Protein AF-K5ZDD8-F1 (afdb_monomer_lite)

Sequence (168 aa):
MIIKELEEKLEKLKELHQHFQDREAEYSKKLKRARSFEKSEKYDDLKRVYSLLQERTVNLSFMVRNRYANQRIIAEVYSVQIKRDYQYRLQRKTKRAEELKTKHRYSPWFLQTSLEADYGTFVCDKCGQQFYHSPSGISLNGIKVYDCCCGYCTNTIIGRDWNETPYF

Structure (mmCIF, N/CA/C/O backbone):
data_AF-K5ZDD8-F1
#
_entry.id   AF-K5ZDD8-F1
#
loop_
_atom_site.group_PDB
_atom_site.id
_atom_site.type_symbol
_atom_site.label_atom_id
_atom_site.label_alt_id
_atom_site.label_comp_id
_atom_site.label_asym_id
_atom_site.label_entity_id
_atom_site.label_seq_id
_atom_site.pdbx_PDB_ins_code
_atom_site.Cartn_x
_atom_site.Cartn_y
_atom_site.Cartn_z
_atom_site.occupancy
_atom_site.B_iso_or_equiv
_atom_site.auth_seq_id
_atom_site.auth_comp_id
_atom_site.auth_asym_id
_atom_site.auth_atom_id
_atom_site.pdbx_PDB_model_num
ATOM 1 N N . MET A 1 1 ? -20.663 29.773 19.859 1.00 55.34 1 MET A N 1
ATOM 2 C CA . MET A 1 1 ? -21.740 28.815 20.205 1.00 55.34 1 MET A CA 1
ATOM 3 C C . MET A 1 1 ? -21.526 27.452 19.540 1.00 55.34 1 MET A C 1
ATOM 5 O O . MET A 1 1 ? -21.452 26.471 20.258 1.00 55.34 1 MET A O 1
ATOM 9 N N . ILE A 1 2 ? -21.298 27.402 18.220 1.00 64.50 2 ILE A N 1
ATOM 10 C CA . ILE A 1 2 ? -21.077 26.166 17.432 1.00 64.50 2 ILE A CA 1
ATOM 11 C C . ILE A 1 2 ? -19.888 25.306 17.918 1.00 64.50 2 ILE A C 1
ATOM 13 O O . ILE A 1 2 ? -19.996 24.086 17.962 1.00 64.50 2 ILE A O 1
ATOM 17 N N . ILE A 1 3 ? -18.773 25.925 18.330 1.00 73.50 3 ILE A N 1
ATOM 18 C CA . ILE A 1 3 ? -17.561 25.202 18.773 1.00 73.50 3 ILE A CA 1
ATOM 19 C C . ILE A 1 3 ? -17.786 24.468 20.105 1.00 73.50 3 ILE A C 1
ATOM 21 O O . ILE A 1 3 ? -17.440 23.301 20.226 1.00 73.50 3 ILE A O 1
ATOM 25 N N . LYS A 1 4 ? -18.449 25.117 21.070 1.00 79.56 4 LYS A N 1
ATOM 26 C CA . LYS A 1 4 ? -18.737 24.527 22.387 1.00 79.56 4 LYS A CA 1
ATOM 27 C C . LYS A 1 4 ? -19.682 23.322 22.279 1.00 79.56 4 LYS A C 1
ATOM 29 O O . LYS A 1 4 ? -19.488 22.318 22.952 1.00 79.56 4 LYS A O 1
ATOM 34 N N . GLU A 1 5 ? -20.680 23.406 21.398 1.00 82.12 5 GLU A N 1
ATOM 35 C CA . GLU A 1 5 ? -21.611 22.302 21.125 1.00 82.12 5 GLU A CA 1
ATOM 36 C C . GLU A 1 5 ? -20.922 21.124 20.407 1.00 82.12 5 GLU A C 1
ATOM 38 O O . GLU A 1 5 ? -21.235 19.963 20.674 1.00 82.12 5 GLU A O 1
ATOM 43 N N . LEU A 1 6 ? -19.967 21.410 19.513 1.00 83.19 6 LEU A N 1
ATOM 44 C CA . LEU A 1 6 ? -19.126 20.400 18.866 1.00 83.19 6 LEU A CA 1
ATOM 45 C C . LEU A 1 6 ? -18.256 19.660 19.890 1.00 83.19 6 LEU A C 1
ATOM 47 O O . LEU A 1 6 ? -18.246 18.431 19.897 1.00 83.19 6 LEU A O 1
ATOM 51 N N . GLU A 1 7 ? -17.553 20.392 20.753 1.00 85.38 7 GLU A N 1
ATOM 52 C CA . GLU A 1 7 ? -16.694 19.820 21.796 1.00 85.38 7 GLU A CA 1
ATOM 53 C C . GLU A 1 7 ? -17.487 18.928 22.757 1.00 85.38 7 GLU A C 1
ATOM 55 O O . GLU A 1 7 ? -17.096 17.788 22.993 1.00 85.38 7 GLU A O 1
ATOM 60 N N . GLU A 1 8 ? -18.655 19.385 23.222 1.00 90.56 8 GLU A N 1
ATOM 61 C CA . GLU A 1 8 ? -19.521 18.596 24.106 1.00 90.56 8 GLU A CA 1
ATOM 62 C C . GLU A 1 8 ? -19.997 17.292 23.441 1.00 90.56 8 GLU A C 1
ATOM 64 O O . GLU A 1 8 ? -19.999 16.225 24.058 1.00 90.56 8 GLU A O 1
ATOM 69 N N . LYS A 1 9 ? -20.384 17.349 22.160 1.00 88.75 9 LYS A N 1
ATOM 70 C CA . LYS A 1 9 ? -20.811 16.161 21.403 1.00 88.75 9 LYS A CA 1
ATOM 71 C C . LYS A 1 9 ? -19.665 15.181 21.171 1.00 88.75 9 LYS A C 1
ATOM 73 O O . LYS A 1 9 ? -19.892 13.973 21.215 1.00 88.75 9 LYS A O 1
ATOM 78 N N . LEU A 1 10 ? -18.457 15.681 20.914 1.00 90.44 10 LEU A N 1
ATOM 79 C CA . LEU A 1 10 ? -17.279 14.838 20.725 1.00 90.44 10 LEU A CA 1
ATOM 80 C C . LEU A 1 10 ? -16.827 14.180 22.028 1.00 90.44 10 LEU A C 1
ATOM 82 O O . LEU A 1 10 ? -16.474 13.003 21.989 1.00 90.44 10 LEU A O 1
ATOM 86 N N . GLU A 1 11 ? -16.895 14.876 23.165 1.00 93.88 11 GLU A N 1
ATOM 87 C CA . GLU A 1 11 ? -16.541 14.266 24.451 1.00 93.88 11 GLU A CA 1
ATOM 88 C C . GLU A 1 11 ? -17.535 13.161 24.829 1.00 93.88 11 GLU A C 1
ATOM 90 O O . GLU A 1 11 ? -17.115 12.051 25.142 1.00 93.88 11 GLU A O 1
ATOM 95 N N . LYS A 1 12 ? -18.847 13.378 24.642 1.00 94.62 12 LYS A N 1
ATOM 96 C CA . LYS A 1 12 ? -19.856 12.316 24.837 1.00 94.62 12 LYS A CA 1
ATOM 97 C C . LYS A 1 12 ? -19.612 11.098 23.942 1.00 94.62 12 LYS A C 1
ATOM 99 O O . LYS A 1 12 ? -19.778 9.961 24.376 1.00 94.62 12 LYS A O 1
ATOM 104 N N . LEU A 1 13 ? -19.223 11.307 22.681 1.00 94.00 13 LEU A N 1
ATOM 105 C CA . LEU A 1 13 ? -18.899 10.204 21.767 1.00 94.00 13 LEU A CA 1
ATOM 106 C C . LEU A 1 13 ? -17.646 9.439 22.203 1.00 94.00 13 LEU A C 1
ATOM 108 O O . LEU A 1 13 ? -17.604 8.220 22.052 1.00 94.00 13 LEU A O 1
ATOM 112 N N . LYS A 1 14 ? -16.653 10.133 22.760 1.00 94.38 14 LYS A N 1
ATOM 113 C CA . LYS A 1 14 ? -15.433 9.533 23.302 1.00 94.38 14 LYS A CA 1
ATOM 114 C C . LYS A 1 14 ? -15.712 8.724 24.571 1.00 94.38 14 LYS A C 1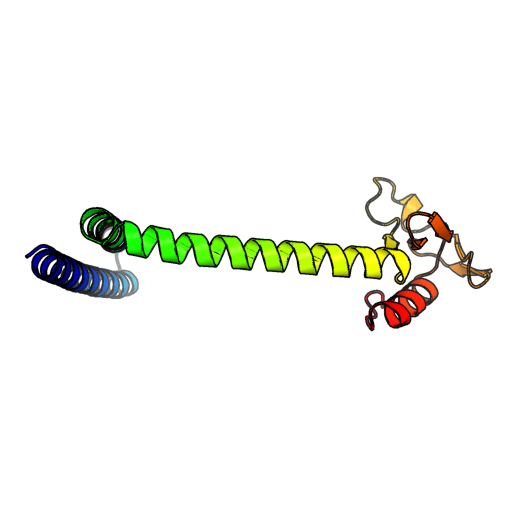
ATOM 116 O O . LYS A 1 14 ? -15.229 7.600 24.677 1.00 94.38 14 LYS A O 1
ATOM 121 N N . GLU A 1 15 ? -16.537 9.241 25.480 1.00 96.88 15 GLU A N 1
ATOM 122 C CA . GLU A 1 15 ? -17.009 8.507 26.662 1.00 96.88 15 GLU A CA 1
ATOM 123 C C . GLU A 1 15 ? -17.762 7.229 26.264 1.00 96.88 15 GLU A C 1
ATOM 125 O O . GLU A 1 15 ? -17.483 6.149 26.787 1.00 96.88 15 GLU A O 1
ATOM 130 N N . LEU A 1 16 ? -18.668 7.322 25.282 1.00 96.88 16 LEU A N 1
ATOM 131 C CA . LEU A 1 16 ? -19.384 6.162 24.742 1.00 96.88 16 LEU A CA 1
ATOM 132 C C . LEU A 1 16 ? -18.442 5.152 24.081 1.00 96.88 16 LEU A C 1
ATOM 134 O O . LEU A 1 16 ? -18.601 3.949 24.284 1.00 96.88 16 LEU A O 1
ATOM 138 N N . HIS A 1 17 ? -17.462 5.622 23.306 1.00 97.00 17 HIS A N 1
ATOM 139 C CA . HIS A 1 17 ? -16.469 4.757 22.675 1.00 97.00 17 HIS A CA 1
ATOM 140 C C . HIS A 1 17 ? -15.703 3.946 23.722 1.00 97.00 17 HIS A C 1
ATOM 142 O O . HIS A 1 17 ? -15.642 2.721 23.618 1.00 97.00 17 HIS A O 1
ATOM 148 N N . GLN A 1 18 ? -15.195 4.618 24.761 1.00 96.44 18 GLN A N 1
ATOM 149 C CA . GLN A 1 18 ? -14.481 3.962 25.854 1.00 96.44 18 GLN A CA 1
ATOM 150 C C . GLN A 1 18 ? -15.377 2.951 26.576 1.00 96.44 18 GLN A C 1
ATOM 152 O O . GLN A 1 18 ? -14.971 1.812 26.792 1.00 96.44 18 GLN A O 1
ATOM 157 N N . HIS A 1 19 ? -16.626 3.325 26.871 1.00 97.38 19 HIS A N 1
ATOM 158 C CA . HIS A 1 19 ? -17.590 2.417 27.484 1.00 97.38 19 HIS A CA 1
ATOM 159 C C . HIS A 1 19 ? -17.791 1.140 26.653 1.00 97.38 19 HIS A C 1
ATOM 161 O O . HIS A 1 19 ? -17.766 0.033 27.192 1.00 97.38 19 HIS A O 1
ATOM 167 N N . PHE A 1 20 ? -17.969 1.261 25.335 1.00 97.75 20 PHE A N 1
ATOM 168 C CA . PHE A 1 20 ? -18.136 0.098 24.466 1.00 97.75 20 PHE A CA 1
ATOM 169 C C . PHE A 1 20 ? -16.859 -0.743 24.356 1.00 97.75 20 PHE A C 1
ATOM 171 O O . PHE A 1 20 ? -16.953 -1.971 24.340 1.00 97.75 20 PHE A O 1
ATOM 178 N N . GLN A 1 21 ? -15.685 -0.112 24.349 1.00 97.00 21 GLN A N 1
ATOM 179 C CA . GLN A 1 21 ? -14.393 -0.799 24.362 1.00 97.00 21 GLN A CA 1
ATOM 180 C C . GLN A 1 21 ? -14.195 -1.626 25.639 1.00 97.00 21 GLN A C 1
ATOM 182 O O . GLN A 1 21 ? -13.811 -2.799 25.575 1.00 97.00 21 GLN A O 1
ATOM 187 N N . ASP A 1 22 ? -14.528 -1.058 26.797 1.00 97.56 22 ASP A N 1
ATOM 188 C CA . ASP A 1 22 ? -14.431 -1.743 28.087 1.00 97.56 22 ASP A CA 1
ATOM 189 C C . ASP A 1 22 ? -15.364 -2.962 28.139 1.00 97.56 22 ASP A C 1
ATOM 191 O O . ASP A 1 22 ? -14.981 -4.039 28.611 1.00 97.56 22 ASP A O 1
ATOM 195 N N . ARG A 1 23 ? -16.579 -2.825 27.592 1.00 97.50 23 ARG A N 1
ATOM 196 C CA . ARG A 1 23 ? -17.556 -3.919 27.506 1.00 97.50 23 ARG A CA 1
ATOM 197 C C . ARG A 1 23 ? -17.114 -5.006 26.537 1.00 97.50 23 ARG A C 1
ATOM 199 O O . ARG A 1 23 ? -17.207 -6.184 26.881 1.00 97.50 23 ARG A O 1
ATOM 206 N N . GLU A 1 24 ? -16.579 -4.655 25.370 1.00 96.69 24 GLU A N 1
ATOM 207 C CA . GLU A 1 24 ? -16.005 -5.644 24.453 1.00 96.69 24 GLU A CA 1
ATOM 208 C C . GLU A 1 24 ? -14.885 -6.444 25.139 1.00 96.69 24 GLU A C 1
ATOM 210 O O . GLU A 1 24 ? -14.871 -7.679 25.089 1.00 96.69 24 GLU A O 1
ATOM 215 N N . ALA A 1 25 ? -13.979 -5.762 25.845 1.00 96.50 25 ALA A N 1
ATOM 216 C CA . ALA A 1 25 ? -12.900 -6.405 26.587 1.00 96.50 25 ALA A CA 1
ATOM 217 C C . ALA A 1 25 ? -13.427 -7.322 27.708 1.00 96.50 25 ALA A C 1
ATOM 219 O O . ALA A 1 25 ? -12.891 -8.417 27.922 1.00 96.50 25 ALA A O 1
ATOM 220 N N . GLU A 1 26 ? -14.489 -6.916 28.409 1.00 97.12 26 GLU A N 1
ATOM 221 C CA . GLU A 1 26 ? -15.173 -7.728 29.418 1.00 97.12 26 GLU A CA 1
ATOM 222 C C . GLU A 1 26 ? -15.727 -9.028 28.813 1.00 97.12 26 GLU A C 1
ATOM 224 O O . GLU A 1 26 ? -15.451 -10.121 29.324 1.00 97.12 26 GLU A O 1
ATOM 229 N N . TYR A 1 27 ? -16.469 -8.938 27.706 1.00 96.69 27 TYR A N 1
ATOM 230 C CA . TYR A 1 27 ? -17.055 -10.110 27.054 1.00 96.69 27 TYR A CA 1
ATOM 231 C C . TYR A 1 27 ? -16.004 -10.997 26.388 1.00 96.69 27 TYR A C 1
ATOM 233 O O . TYR A 1 27 ? -16.107 -12.216 26.479 1.00 96.69 27 TYR A O 1
ATOM 241 N N . SER A 1 28 ? -14.924 -10.424 25.856 1.00 95.06 28 SER A N 1
ATOM 242 C CA . SER A 1 28 ? -13.758 -11.177 25.379 1.00 95.06 28 SER A CA 1
ATOM 243 C C . SER A 1 28 ? -13.115 -12.015 26.497 1.00 95.06 28 SER A C 1
ATOM 245 O O . SER A 1 28 ? -12.799 -13.192 26.305 1.00 95.06 28 SER A O 1
ATOM 247 N N . LYS A 1 29 ? -12.982 -11.464 27.715 1.00 96.69 29 LYS A N 1
ATOM 248 C CA . LYS A 1 29 ? -12.499 -12.221 28.888 1.00 96.69 29 LYS A CA 1
ATOM 249 C C . LYS A 1 29 ? -13.478 -13.320 29.311 1.00 96.69 29 LYS A C 1
ATOM 251 O O . LYS A 1 29 ? -13.037 -14.407 29.686 1.00 96.69 29 LYS A O 1
ATOM 256 N N . LYS A 1 30 ? -14.788 -13.053 29.267 1.00 95.31 30 LYS A N 1
ATOM 257 C CA . LYS A 1 30 ? -15.837 -14.035 29.599 1.00 95.31 30 LYS A CA 1
ATOM 258 C C . LYS A 1 30 ? -15.896 -15.179 28.588 1.00 95.31 30 LYS A C 1
ATOM 260 O O . LYS A 1 30 ? -15.991 -16.329 29.009 1.00 95.31 30 LYS A O 1
ATOM 265 N N . LEU A 1 31 ? -15.752 -14.876 27.298 1.00 93.88 31 LEU A N 1
ATOM 266 C CA . LEU A 1 31 ? -15.686 -15.846 26.204 1.00 93.88 31 LEU A CA 1
ATOM 267 C C . LEU A 1 31 ? -14.551 -16.852 26.424 1.00 93.88 31 LEU A C 1
ATOM 269 O O . LEU A 1 31 ? -14.795 -18.052 26.449 1.00 93.88 31 LEU A O 1
ATOM 273 N N . LYS A 1 32 ? -13.336 -16.373 26.729 1.00 93.69 32 LYS A N 1
ATOM 274 C CA . LYS A 1 32 ? -12.172 -17.236 27.026 1.00 93.69 32 LYS A CA 1
ATOM 275 C C . LYS A 1 32 ? -12.368 -18.173 28.226 1.00 93.69 32 LYS A C 1
ATOM 277 O O . LYS A 1 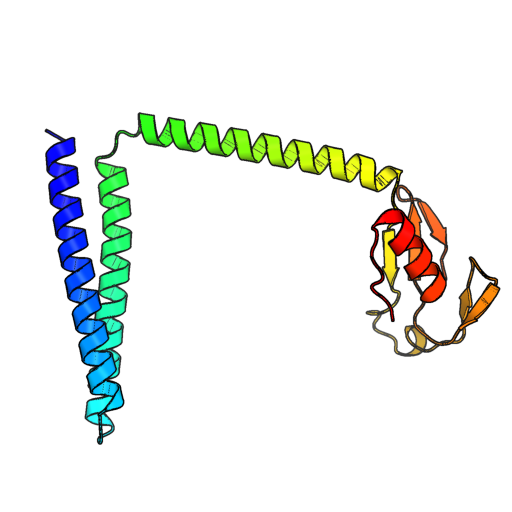32 ? -11.630 -19.141 28.367 1.00 93.69 32 LYS A O 1
ATOM 282 N N . ARG A 1 33 ? -13.309 -17.864 29.125 1.00 94.31 33 ARG A N 1
ATOM 283 C CA . ARG A 1 33 ? -13.612 -18.647 30.337 1.00 94.31 33 ARG A CA 1
ATOM 284 C C . ARG A 1 33 ? -14.893 -19.475 30.206 1.00 94.31 33 ARG A C 1
ATOM 286 O O . ARG A 1 33 ? -15.263 -20.160 31.162 1.00 94.31 33 ARG A O 1
ATOM 293 N N . ALA A 1 34 ? -15.602 -19.382 29.081 1.00 93.38 34 ALA A N 1
ATOM 294 C CA . ALA A 1 34 ? -16.852 -20.095 28.879 1.00 93.38 34 ALA A CA 1
ATOM 295 C C . ALA A 1 34 ? -16.594 -21.607 28.815 1.00 93.38 34 ALA A C 1
ATOM 297 O O . ALA A 1 34 ? -15.699 -22.069 28.116 1.00 93.38 34 ALA A O 1
ATOM 298 N N . ARG A 1 35 ? -17.384 -22.376 29.574 1.00 91.94 35 ARG A N 1
ATOM 299 C CA . ARG A 1 35 ? -17.313 -23.849 29.618 1.00 91.94 35 ARG A CA 1
ATOM 300 C C . ARG A 1 35 ? -18.493 -24.530 28.922 1.00 91.94 35 ARG A C 1
ATOM 302 O O . ARG A 1 35 ? -18.529 -25.750 28.859 1.00 91.94 35 ARG A O 1
ATOM 309 N N . SER A 1 36 ? -19.464 -23.752 28.443 1.00 94.75 36 SER A N 1
ATOM 310 C CA . SER A 1 36 ? -20.611 -24.245 27.682 1.00 94.75 36 SER A CA 1
ATOM 311 C C . SER A 1 36 ? -20.740 -23.478 26.374 1.00 94.75 36 SER A C 1
ATOM 313 O O . SER A 1 36 ? -20.457 -22.277 26.322 1.00 94.75 36 SER A O 1
ATOM 315 N N . PHE A 1 37 ? -21.187 -24.183 25.336 1.00 89.94 37 PHE A N 1
ATOM 316 C CA . PHE A 1 37 ? -21.366 -23.633 23.996 1.00 89.94 37 PHE A CA 1
ATOM 317 C C . PHE A 1 37 ? -22.328 -22.435 23.996 1.00 89.94 37 PHE A C 1
ATOM 319 O O . PHE A 1 37 ? -21.952 -21.360 23.547 1.00 89.94 37 PHE A O 1
ATOM 326 N N . GLU A 1 38 ? -23.488 -22.560 24.646 1.00 94.19 38 GLU A N 1
ATOM 327 C CA . GLU A 1 38 ? -24.486 -21.481 24.768 1.00 94.19 38 GLU A CA 1
ATOM 328 C C . GLU A 1 38 ? -23.912 -20.188 25.373 1.00 94.19 38 GLU A C 1
ATOM 330 O O . GLU A 1 38 ? -24.228 -19.077 24.949 1.00 94.19 38 GLU A O 1
ATOM 335 N N . LYS A 1 39 ? -23.044 -20.309 26.390 1.00 91.62 39 LYS A N 1
ATOM 336 C CA . LYS A 1 39 ? -22.393 -19.142 27.003 1.00 91.62 39 LYS A CA 1
ATOM 337 C C . LYS A 1 39 ? -21.323 -18.563 26.087 1.00 91.62 39 LYS A C 1
ATOM 339 O O . LYS A 1 39 ? -21.160 -17.348 26.068 1.00 91.62 39 LYS A O 1
ATOM 344 N N . SER A 1 40 ? -20.600 -19.418 25.367 1.00 92.31 40 SER A N 1
ATOM 345 C CA . SER A 1 40 ? -19.605 -18.997 24.382 1.00 92.31 40 SER A CA 1
ATOM 346 C C . SER A 1 40 ? -20.261 -18.166 23.281 1.00 92.31 40 SER A C 1
ATOM 348 O O . SER A 1 40 ? -19.867 -17.026 23.070 1.00 92.31 40 SER A O 1
ATOM 350 N N . GLU A 1 41 ? -21.320 -18.686 22.665 1.00 95.12 41 GLU A N 1
ATOM 351 C CA . GLU A 1 41 ? -22.073 -18.008 21.606 1.00 95.12 41 GLU A CA 1
ATOM 352 C C . GLU A 1 41 ? -22.634 -16.662 22.085 1.00 95.12 41 GLU A C 1
ATOM 354 O O . GLU A 1 41 ? -22.364 -15.620 21.491 1.00 95.12 41 GLU A O 1
ATOM 359 N N . LYS A 1 42 ? -23.281 -16.643 23.259 1.00 96.12 42 LYS A N 1
ATOM 360 C CA . LYS A 1 42 ? -23.791 -15.403 23.861 1.00 96.12 42 LYS A CA 1
ATOM 361 C C . LYS A 1 42 ? -22.705 -14.343 24.073 1.00 96.12 42 LYS A C 1
ATOM 363 O O . LYS A 1 42 ? -22.959 -13.152 23.888 1.00 96.12 42 LYS A O 1
ATOM 368 N N . TYR A 1 43 ? -21.522 -14.730 24.553 1.00 96.62 43 TYR A N 1
ATOM 369 C CA . TYR A 1 43 ? -20.441 -13.771 24.797 1.00 96.62 43 TYR A CA 1
ATOM 370 C C . TYR A 1 43 ? -19.779 -13.297 23.508 1.00 96.62 43 TYR A C 1
ATOM 372 O O . TYR A 1 43 ? -19.374 -12.135 23.453 1.00 96.62 43 TYR A O 1
ATOM 380 N N . ASP A 1 44 ? -19.694 -14.152 22.492 1.00 95.56 44 ASP A N 1
ATOM 381 C CA . ASP A 1 44 ? -19.185 -13.771 21.178 1.00 95.56 44 ASP A CA 1
ATOM 382 C C . ASP A 1 44 ? -20.116 -12.762 20.492 1.00 95.56 44 ASP A C 1
ATOM 384 O O . ASP A 1 44 ? -19.665 -11.705 20.045 1.00 95.56 44 ASP A O 1
ATOM 388 N N . ASP A 1 45 ? -21.430 -12.992 20.547 1.00 97.00 45 ASP A N 1
ATOM 389 C CA . ASP A 1 45 ? -22.422 -12.044 20.039 1.00 97.00 45 ASP A CA 1
ATOM 390 C C . ASP A 1 45 ? -22.353 -10.691 20.745 1.00 97.00 45 ASP A C 1
ATOM 392 O O . ASP A 1 45 ? -22.322 -9.644 20.096 1.00 97.00 45 ASP A O 1
ATOM 396 N N . LEU A 1 46 ? -22.280 -10.685 22.079 1.00 96.94 46 LEU A N 1
ATOM 397 C CA . LEU A 1 46 ? -22.175 -9.438 22.837 1.00 96.94 46 LEU A CA 1
ATOM 398 C C . LEU A 1 46 ? -20.880 -8.694 22.510 1.00 96.94 46 LEU A C 1
ATOM 400 O O . LEU A 1 46 ? -20.917 -7.486 22.279 1.00 96.94 46 LEU A O 1
ATOM 404 N N . LYS A 1 47 ? -19.749 -9.402 22.428 1.00 96.25 47 LYS A N 1
ATOM 405 C CA . LYS A 1 47 ? -18.471 -8.823 22.000 1.00 96.25 47 LYS A CA 1
ATOM 406 C C . LYS A 1 47 ? -18.606 -8.167 20.619 1.00 96.25 47 LYS A C 1
ATOM 408 O O . LYS A 1 47 ? -18.234 -7.005 20.461 1.00 96.25 47 LYS A O 1
ATOM 413 N N . ARG A 1 48 ? -19.195 -8.870 19.646 1.00 96.12 48 ARG A N 1
ATOM 414 C CA . ARG A 1 48 ? -19.438 -8.356 18.290 1.00 96.12 48 ARG A CA 1
ATOM 415 C C . ARG A 1 48 ? -20.310 -7.100 18.296 1.00 96.12 48 ARG A C 1
ATOM 417 O O . ARG A 1 48 ? -19.974 -6.127 17.627 1.00 96.12 48 ARG A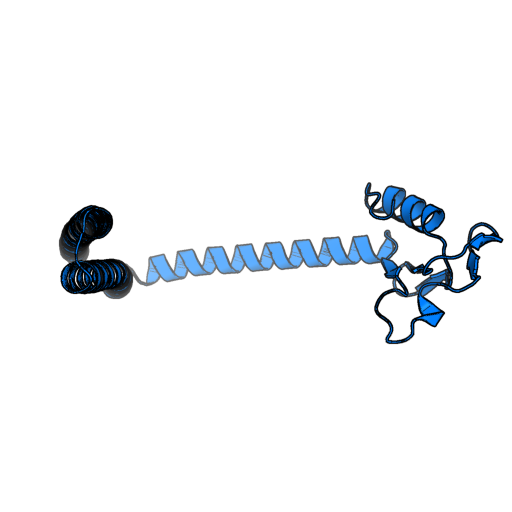 O 1
ATOM 424 N N . VAL A 1 49 ? -21.390 -7.082 19.078 1.00 97.88 49 VAL A N 1
ATOM 425 C CA . VAL A 1 49 ? -22.267 -5.906 19.211 1.00 97.88 49 VAL A CA 1
ATOM 426 C C . VAL A 1 49 ? -21.495 -4.692 19.731 1.00 97.88 49 VAL A C 1
ATOM 428 O O . VAL A 1 49 ? -21.606 -3.612 19.153 1.00 97.88 49 VAL A O 1
ATOM 431 N N . TYR A 1 50 ? -20.681 -4.846 20.779 1.00 97.38 50 TYR A N 1
ATOM 432 C CA . TYR A 1 50 ? -19.893 -3.729 21.312 1.00 97.38 50 TYR A CA 1
ATOM 433 C C . TYR A 1 50 ? -18.798 -3.253 20.351 1.00 97.38 50 TYR A C 1
ATOM 435 O O . TYR A 1 50 ? -18.529 -2.054 20.300 1.00 97.38 50 TYR A O 1
ATOM 443 N N . SER A 1 51 ? -18.218 -4.149 19.551 1.00 94.19 51 SER A N 1
ATOM 444 C CA . SER A 1 51 ? -17.282 -3.781 18.483 1.00 94.19 51 SER A CA 1
ATOM 445 C C . SER A 1 51 ? -17.961 -2.918 17.404 1.00 94.19 51 SER A C 1
ATOM 447 O O . SER A 1 51 ? -17.477 -1.838 17.062 1.00 94.19 51 SER A O 1
ATOM 449 N N . LEU A 1 52 ? -19.161 -3.307 16.954 1.00 97.25 52 LEU A N 1
ATOM 450 C CA . LEU A 1 52 ? -19.956 -2.516 16.002 1.00 97.25 52 LEU A CA 1
ATOM 451 C C . LEU A 1 52 ? -20.375 -1.153 16.574 1.00 97.25 52 LEU A C 1
ATOM 453 O O . LEU A 1 52 ? -20.413 -0.147 15.861 1.00 97.25 52 LEU A O 1
ATOM 457 N N . LEU A 1 53 ? -20.690 -1.091 17.870 1.00 97.31 53 LEU A N 1
ATOM 458 C CA . LEU A 1 53 ? -21.007 0.171 18.540 1.00 97.31 53 LEU A CA 1
ATOM 459 C C . LEU A 1 53 ? -19.785 1.098 18.618 1.00 97.31 53 LEU A C 1
ATOM 461 O O . LEU A 1 53 ? -19.933 2.298 18.380 1.00 97.31 53 LEU A O 1
ATOM 465 N N . GLN A 1 54 ? -18.582 0.566 18.865 1.00 95.00 54 GLN A N 1
ATOM 466 C CA . GLN A 1 54 ? -17.340 1.346 18.785 1.00 95.00 54 GLN A CA 1
ATOM 467 C C . GLN A 1 54 ? -17.136 1.928 17.387 1.00 95.00 54 GLN A C 1
ATOM 469 O O . GLN A 1 54 ? -16.939 3.136 17.256 1.00 95.00 54 GLN A O 1
ATOM 474 N N . GLU A 1 55 ? -17.259 1.119 16.336 1.00 93.25 55 GLU A N 1
ATOM 475 C CA . GLU A 1 55 ? -17.147 1.601 14.955 1.00 93.25 55 GLU A CA 1
ATOM 476 C C . GLU A 1 55 ? -18.157 2.727 14.674 1.00 93.25 55 GLU A C 1
ATOM 478 O O . GLU A 1 55 ? -17.822 3.783 14.127 1.00 93.25 55 GLU A O 1
ATOM 483 N N . ARG A 1 56 ? -19.396 2.565 15.149 1.00 95.19 56 ARG A N 1
ATOM 484 C CA . ARG A 1 56 ? -20.438 3.585 15.009 1.00 95.19 56 ARG A CA 1
ATOM 485 C C . ARG A 1 56 ? -20.085 4.896 15.714 1.00 95.19 56 ARG A C 1
ATOM 487 O O . ARG A 1 56 ? -20.362 5.956 15.154 1.00 95.19 56 ARG A O 1
ATOM 494 N N . THR A 1 57 ? -19.470 4.863 16.899 1.00 94.75 57 THR A N 1
ATOM 495 C CA . THR A 1 57 ? -19.015 6.095 17.583 1.00 94.75 57 THR A CA 1
ATOM 496 C C . THR A 1 57 ? -17.926 6.831 16.800 1.00 94.75 57 THR A C 1
ATOM 498 O O . THR A 1 57 ? -17.944 8.065 16.742 1.00 94.75 57 THR A O 1
ATOM 501 N N . VAL A 1 58 ? -17.032 6.104 16.121 1.00 90.69 58 VAL A N 1
ATOM 502 C CA . VAL A 1 58 ? -16.012 6.692 15.239 1.00 90.69 58 VAL A CA 1
ATOM 503 C C . VAL A 1 58 ? -16.679 7.368 14.041 1.00 90.69 58 VAL A C 1
ATOM 505 O O . VAL A 1 58 ? -16.435 8.548 13.781 1.00 90.69 58 VAL A O 1
ATOM 508 N N . ASN A 1 59 ? -17.600 6.673 13.371 1.00 91.38 59 ASN A N 1
ATOM 509 C CA . ASN A 1 59 ? -18.352 7.217 12.238 1.00 91.38 59 ASN A CA 1
ATOM 510 C C . ASN A 1 59 ? -19.159 8.467 12.625 1.00 91.38 59 ASN A C 1
ATOM 512 O O . ASN A 1 59 ? -19.114 9.486 11.932 1.00 91.38 59 ASN A O 1
ATOM 516 N N . LEU A 1 60 ? -19.839 8.437 13.774 1.00 92.06 60 LEU A N 1
ATOM 517 C CA . LEU A 1 60 ? -20.556 9.599 14.301 1.00 92.06 60 LEU A CA 1
ATOM 518 C C . LEU A 1 60 ? -19.616 10.766 14.612 1.00 92.06 60 LEU A C 1
ATOM 520 O O . LEU A 1 60 ? -19.968 11.909 14.329 1.00 92.06 60 LEU A O 1
ATOM 524 N N . SER A 1 61 ? -18.414 10.501 15.125 1.00 89.00 61 SER A N 1
ATOM 525 C CA . SER A 1 61 ? -17.415 11.544 15.381 1.00 89.00 61 SER A CA 1
ATOM 526 C C . SER A 1 61 ? -17.012 12.261 14.092 1.00 89.00 61 SER A C 1
ATOM 528 O O . SER A 1 61 ? -16.929 13.490 14.074 1.00 89.00 61 SER A O 1
ATOM 530 N N . PHE A 1 62 ? -16.837 11.526 12.988 1.00 85.00 62 PHE A N 1
ATOM 531 C CA . PHE A 1 62 ? -16.604 12.123 11.670 1.00 85.00 62 PHE A CA 1
ATOM 532 C C . PHE A 1 62 ? -17.798 12.946 11.184 1.00 85.00 62 PHE A C 1
ATOM 534 O O . PHE A 1 62 ? -17.615 14.074 10.730 1.00 85.00 62 PHE A O 1
ATOM 541 N N . MET A 1 63 ? -19.023 12.432 11.316 1.00 85.81 63 MET A N 1
ATOM 542 C CA . MET A 1 63 ? -20.229 13.157 10.899 1.00 85.81 63 MET A CA 1
ATOM 543 C C . MET A 1 63 ? -20.438 14.449 11.696 1.00 85.81 63 MET A C 1
ATOM 545 O O . MET A 1 63 ? -20.756 15.488 11.119 1.00 85.81 63 MET A O 1
ATOM 549 N N . VAL A 1 64 ? -20.240 14.404 13.015 1.00 85.00 64 VAL A N 1
ATOM 550 C CA . VAL A 1 64 ? -20.347 15.569 13.902 1.00 85.00 64 VAL A CA 1
ATOM 551 C C . VAL A 1 64 ? -19.266 16.592 13.557 1.00 85.00 64 VAL A C 1
ATOM 553 O O . VAL A 1 64 ? -19.582 17.768 13.387 1.00 85.00 64 VAL A O 1
ATOM 556 N N . ARG A 1 65 ? -18.018 16.157 13.346 1.00 80.00 65 ARG A N 1
ATOM 557 C CA . ARG A 1 65 ? -16.957 17.044 12.849 1.00 80.00 65 ARG A CA 1
ATOM 558 C C . ARG A 1 65 ? -17.350 17.671 11.517 1.00 80.00 65 ARG A C 1
ATOM 560 O O . ARG A 1 65 ? -17.323 18.882 11.417 1.00 80.00 65 ARG A O 1
ATOM 567 N N . ASN A 1 66 ? -17.811 16.906 10.536 1.00 78.12 66 ASN A N 1
ATOM 568 C CA . ASN A 1 66 ? -18.197 17.456 9.232 1.00 78.12 66 ASN A CA 1
ATOM 569 C C . ASN A 1 66 ? -19.368 18.449 9.305 1.00 78.12 66 ASN A C 1
ATOM 571 O O . ASN A 1 66 ? -19.415 19.400 8.527 1.00 78.12 66 ASN A O 1
ATOM 575 N N . ARG A 1 67 ? -20.313 18.241 10.229 1.00 77.44 67 ARG A N 1
ATOM 576 C CA . ARG A 1 67 ? -21.492 19.103 10.388 1.00 77.44 67 ARG A CA 1
ATOM 577 C C . ARG A 1 67 ? -21.180 20.433 11.075 1.00 77.44 67 ARG A C 1
ATOM 579 O O . ARG A 1 67 ? -21.811 21.432 10.747 1.00 77.44 67 ARG A O 1
ATOM 586 N N . TYR A 1 68 ? -20.261 20.433 12.040 1.00 71.56 68 TYR A N 1
ATOM 587 C CA . TYR A 1 68 ? -20.007 21.589 12.909 1.00 71.56 68 TYR A CA 1
ATOM 588 C C . TYR A 1 68 ? -18.609 22.202 12.741 1.00 71.56 68 TYR A C 1
ATOM 590 O O . TYR A 1 68 ? -18.365 23.301 13.238 1.00 71.56 68 TYR A O 1
ATOM 598 N N . ALA A 1 69 ? -17.681 21.529 12.058 1.00 67.06 69 ALA A N 1
ATOM 599 C CA . ALA A 1 69 ? -16.387 22.105 11.723 1.00 67.06 69 ALA A CA 1
ATOM 600 C C . ALA A 1 69 ? -16.543 23.193 10.660 1.00 67.06 69 ALA A C 1
ATOM 602 O O . ALA A 1 69 ? -17.426 23.160 9.801 1.00 67.06 69 ALA A O 1
ATOM 603 N N . ASN A 1 70 ? -15.634 24.162 10.706 1.00 70.44 70 ASN A N 1
ATOM 604 C CA . ASN A 1 70 ? -15.577 25.234 9.731 1.00 70.44 70 ASN A CA 1
ATOM 605 C C . ASN A 1 70 ? -15.194 24.644 8.365 1.00 70.44 70 ASN A C 1
ATOM 607 O O . ASN A 1 70 ? -14.023 24.348 8.120 1.00 70.44 70 ASN A O 1
ATOM 611 N N . GLN A 1 71 ? -16.184 24.457 7.486 1.00 69.12 71 GLN A N 1
ATOM 612 C CA . GLN A 1 71 ? -15.997 23.873 6.153 1.00 69.12 71 GLN A CA 1
ATOM 613 C C . GLN A 1 71 ? -14.891 24.575 5.353 1.00 69.12 71 GLN A C 1
ATOM 615 O O . GLN A 1 71 ? -1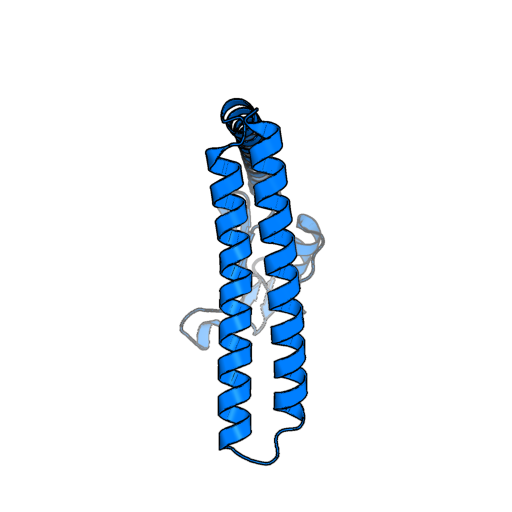4.216 23.931 4.554 1.00 69.12 71 GLN A O 1
ATOM 620 N N . ARG A 1 72 ? -14.640 25.863 5.624 1.00 66.62 72 ARG A N 1
ATOM 621 C CA . ARG A 1 72 ? -13.526 26.616 5.043 1.00 66.62 72 ARG A CA 1
ATOM 622 C C . ARG A 1 72 ? -12.159 26.049 5.437 1.00 66.62 72 ARG A C 1
ATOM 624 O O . ARG A 1 72 ? -11.329 25.835 4.564 1.00 66.62 72 ARG A O 1
ATOM 631 N N . ILE A 1 73 ? -11.946 25.745 6.718 1.00 67.62 73 ILE A N 1
ATOM 632 C CA . ILE A 1 73 ? -10.683 25.168 7.215 1.00 67.62 73 ILE A CA 1
ATOM 633 C C . ILE A 1 73 ? -10.476 23.768 6.624 1.00 67.62 73 ILE A C 1
ATOM 635 O O . ILE A 1 73 ? -9.379 23.431 6.189 1.00 67.62 73 ILE A O 1
ATOM 639 N N . ILE A 1 74 ? -11.541 22.964 6.551 1.00 68.88 74 ILE A N 1
ATOM 640 C CA . ILE A 1 74 ? -11.495 21.627 5.941 1.00 68.88 74 ILE A CA 1
ATOM 641 C C . ILE A 1 74 ? -11.118 21.717 4.455 1.00 68.88 74 ILE A C 1
ATOM 643 O O . ILE A 1 74 ? -10.222 21.005 4.001 1.00 68.88 74 ILE A O 1
ATOM 647 N N . ALA A 1 75 ? -11.759 22.613 3.703 1.00 73.12 75 ALA A N 1
ATOM 648 C CA . ALA A 1 75 ? -11.450 22.836 2.294 1.00 73.12 75 ALA A CA 1
ATOM 649 C C . ALA A 1 75 ? -10.004 23.319 2.091 1.00 73.12 75 ALA A C 1
ATOM 651 O O . ALA A 1 75 ? -9.320 22.846 1.183 1.00 73.12 75 ALA A O 1
ATOM 652 N N . GLU A 1 76 ? -9.508 24.207 2.957 1.00 77.25 76 GLU A N 1
ATOM 653 C CA . GLU A 1 76 ? -8.121 24.677 2.932 1.00 77.25 76 GLU A CA 1
ATOM 654 C C . GLU A 1 76 ? -7.134 23.520 3.168 1.00 77.25 76 GLU A C 1
ATOM 656 O O . GLU A 1 76 ? -6.226 23.326 2.354 1.00 77.25 76 GLU A O 1
ATOM 661 N N . VAL A 1 77 ? -7.347 22.687 4.194 1.00 76.31 77 VAL A N 1
ATOM 662 C CA . VAL A 1 77 ? -6.505 21.508 4.479 1.00 76.31 77 VAL A CA 1
ATOM 663 C C . VAL A 1 77 ? -6.500 20.524 3.306 1.00 76.31 77 VAL A C 1
ATOM 665 O O . VAL A 1 77 ? -5.425 20.125 2.846 1.00 76.31 77 VAL A O 1
ATOM 668 N N . TYR A 1 78 ? -7.672 20.182 2.761 1.00 78.75 78 TYR A N 1
ATOM 669 C CA . TYR A 1 78 ? -7.757 19.302 1.593 1.00 78.75 78 TYR A CA 1
ATOM 670 C C . TYR A 1 78 ? -7.056 19.896 0.371 1.00 78.75 78 TYR A C 1
ATOM 672 O O . TYR A 1 78 ? -6.352 19.181 -0.340 1.00 78.75 78 TYR A O 1
ATOM 680 N N . SER A 1 79 ? -7.178 21.206 0.142 1.00 81.69 79 SER A N 1
ATOM 681 C CA . SER A 1 79 ? -6.513 21.867 -0.985 1.00 81.69 79 SER A CA 1
ATOM 682 C C . SER A 1 79 ? -4.985 21.774 -0.894 1.00 81.69 79 SER A C 1
ATOM 684 O O . SER A 1 79 ? -4.314 21.555 -1.905 1.00 81.69 79 SER A O 1
ATOM 686 N N . VAL A 1 80 ? -4.424 21.887 0.315 1.00 89.25 80 VAL A N 1
ATOM 687 C CA . VAL A 1 80 ? -2.983 21.745 0.556 1.00 89.25 80 VAL A CA 1
ATOM 688 C C . VAL A 1 80 ? -2.543 20.307 0.307 1.00 89.25 80 VAL A C 1
ATOM 690 O O . VAL A 1 80 ? -1.518 20.090 -0.341 1.00 89.25 80 VAL A O 1
ATOM 693 N N . GLN A 1 81 ? -3.320 19.326 0.770 1.00 88.31 81 GLN A N 1
ATOM 694 C CA . GLN A 1 81 ? -3.021 17.914 0.545 1.00 88.31 81 GLN A CA 1
ATOM 695 C C . GLN A 1 81 ? -3.045 17.560 -0.947 1.00 88.31 81 GLN A C 1
ATOM 697 O O . GLN A 1 81 ? -2.075 17.001 -1.452 1.00 88.31 81 GLN A O 1
ATOM 702 N N . ILE A 1 82 ? -4.077 17.988 -1.679 1.00 87.56 82 ILE A N 1
ATOM 703 C CA . ILE A 1 82 ? -4.187 17.774 -3.130 1.00 87.56 82 ILE A CA 1
ATOM 704 C C . ILE A 1 82 ? -2.985 18.378 -3.870 1.00 87.56 82 ILE A C 1
ATOM 706 O O . ILE A 1 82 ? -2.415 17.738 -4.757 1.00 87.56 82 ILE A O 1
ATOM 710 N N . LYS A 1 83 ? -2.555 19.592 -3.494 1.00 92.25 83 LYS A N 1
ATOM 711 C CA . LYS A 1 83 ? -1.366 20.234 -4.079 1.00 92.25 83 LYS A CA 1
ATOM 712 C C . LYS A 1 83 ? -0.092 19.426 -3.821 1.00 92.25 83 LYS A C 1
ATOM 714 O O . LYS A 1 83 ? 0.694 19.238 -4.748 1.00 92.25 83 LYS A O 1
ATOM 719 N N . ARG A 1 84 ? 0.106 18.929 -2.596 1.00 91.19 84 ARG A N 1
ATOM 720 C CA . ARG A 1 84 ? 1.266 18.090 -2.242 1.00 91.19 84 ARG A CA 1
ATOM 721 C C . ARG A 1 84 ? 1.268 16.777 -3.020 1.00 91.19 84 ARG A C 1
ATOM 723 O O . ARG A 1 84 ? 2.288 16.421 -3.605 1.00 91.19 84 ARG A O 1
ATOM 730 N N . ASP A 1 85 ? 0.124 16.105 -3.098 1.00 91.69 85 ASP A N 1
ATOM 731 C CA . ASP A 1 85 ? -0.015 14.854 -3.845 1.00 91.69 85 ASP A CA 1
ATOM 732 C C . ASP A 1 85 ? 0.281 15.056 -5.333 1.00 91.69 85 ASP A C 1
ATOM 734 O O . ASP A 1 85 ? 0.962 14.241 -5.960 1.00 91.69 85 ASP A O 1
ATOM 738 N N . TYR A 1 86 ? -0.189 16.166 -5.904 1.00 93.50 86 TYR A N 1
ATOM 739 C CA . TYR A 1 86 ? 0.110 16.534 -7.283 1.00 93.50 86 TYR A CA 1
ATOM 740 C C . TYR A 1 86 ? 1.612 16.764 -7.507 1.00 93.50 86 TYR A C 1
ATOM 742 O O . TYR A 1 86 ? 2.185 16.205 -8.446 1.00 93.50 86 TYR A O 1
ATOM 750 N N . GLN A 1 87 ? 2.272 17.518 -6.623 1.00 94.81 87 GLN A N 1
ATOM 751 C CA . GLN A 1 87 ? 3.721 17.738 -6.685 1.00 94.81 87 GLN A CA 1
ATOM 752 C C . GLN A 1 87 ? 4.502 16.422 -6.586 1.00 94.81 87 GLN A C 1
ATOM 754 O O . GLN A 1 87 ? 5.415 16.187 -7.378 1.00 94.81 87 GLN A O 1
ATOM 759 N N . TYR A 1 88 ? 4.103 15.522 -5.688 1.00 93.44 88 TYR A N 1
ATOM 760 C CA . TYR A 1 88 ? 4.722 14.205 -5.554 1.00 93.44 88 TYR A CA 1
ATOM 761 C C . TYR A 1 88 ? 4.555 13.350 -6.821 1.00 93.44 88 TYR A C 1
ATOM 763 O O . TYR A 1 88 ? 5.501 12.705 -7.279 1.00 93.44 88 TYR A O 1
ATOM 771 N N . ARG A 1 89 ? 3.371 13.373 -7.450 1.00 93.12 89 ARG A N 1
ATOM 772 C CA . ARG A 1 89 ? 3.140 12.688 -8.736 1.00 93.12 89 ARG A CA 1
ATOM 773 C C . ARG A 1 89 ? 4.028 13.246 -9.845 1.00 93.12 89 ARG A C 1
ATOM 775 O O . ARG A 1 89 ? 4.579 12.459 -10.615 1.00 93.12 89 ARG A O 1
ATOM 782 N N . LEU A 1 90 ? 4.186 14.569 -9.916 1.00 95.38 90 LEU A N 1
ATOM 783 C CA . LEU A 1 90 ? 5.086 15.209 -10.877 1.00 95.38 90 LEU A CA 1
ATOM 784 C C . LEU A 1 90 ? 6.537 14.770 -10.661 1.00 95.38 90 LEU A C 1
ATOM 786 O O . LEU A 1 90 ? 7.162 14.305 -11.610 1.00 95.38 90 LEU A O 1
ATOM 790 N N . GLN A 1 91 ? 7.031 14.818 -9.422 1.00 94.56 91 GLN A N 1
ATOM 791 C CA . GLN A 1 91 ? 8.386 14.369 -9.072 1.00 94.56 91 GLN A CA 1
ATOM 792 C C . GLN A 1 91 ? 8.618 12.890 -9.416 1.00 94.56 91 GLN A C 1
ATOM 794 O O . GLN A 1 91 ? 9.663 12.512 -9.941 1.00 94.56 91 GLN A O 1
ATOM 799 N N . ARG A 1 92 ? 7.630 12.020 -9.176 1.00 93.56 92 ARG A N 1
ATOM 800 C CA . ARG A 1 92 ? 7.722 10.611 -9.589 1.00 93.56 92 ARG A CA 1
ATOM 801 C C . ARG A 1 92 ? 7.747 10.453 -11.103 1.00 93.56 92 ARG A C 1
ATOM 803 O O . ARG A 1 92 ? 8.439 9.568 -11.598 1.00 93.56 92 ARG A O 1
ATOM 810 N N . LYS A 1 93 ? 6.984 11.265 -11.839 1.00 94.06 93 LYS A N 1
ATOM 811 C CA . LYS A 1 93 ? 6.954 11.223 -13.305 1.00 94.06 93 LYS A CA 1
ATOM 812 C C . LYS A 1 93 ? 8.296 11.654 -13.896 1.00 94.06 93 LYS A C 1
ATOM 814 O O . LYS A 1 93 ? 8.769 10.982 -14.807 1.00 94.06 93 LYS A O 1
ATOM 819 N N . THR A 1 94 ? 8.917 12.711 -13.368 1.00 93.75 94 THR A N 1
ATOM 820 C CA . THR A 1 94 ? 10.248 13.159 -13.812 1.00 93.75 94 THR A CA 1
ATOM 821 C C . THR A 1 94 ? 11.310 12.112 -13.504 1.00 93.75 94 THR A C 1
ATOM 823 O O . THR A 1 94 ? 11.999 11.675 -14.422 1.00 93.75 94 THR A O 1
ATOM 826 N N . LYS A 1 95 ? 11.345 11.595 -12.267 1.00 92.25 95 LYS A N 1
ATOM 827 C CA . LYS A 1 95 ? 12.267 10.521 -11.874 1.00 92.25 95 LYS A CA 1
ATOM 828 C C . LYS A 1 95 ? 12.122 9.285 -12.769 1.00 92.25 95 LYS A C 1
ATOM 830 O O . LYS A 1 95 ? 13.108 8.779 -13.286 1.00 92.25 95 LYS A O 1
ATOM 835 N N . ARG A 1 96 ? 10.890 8.836 -13.034 1.00 88.38 96 ARG A N 1
ATOM 836 C CA . ARG A 1 96 ? 10.630 7.694 -13.933 1.00 88.38 96 ARG A CA 1
ATOM 837 C C . ARG A 1 96 ? 11.074 7.947 -15.372 1.00 88.38 96 ARG A C 1
ATOM 839 O O . ARG A 1 96 ? 11.475 7.007 -16.051 1.00 88.38 96 ARG A O 1
ATOM 846 N N . ALA A 1 97 ? 10.961 9.182 -15.858 1.00 89.31 97 ALA A N 1
ATOM 847 C CA . ALA A 1 97 ? 11.419 9.540 -17.196 1.00 89.31 97 ALA A CA 1
ATOM 848 C C . ALA A 1 97 ? 12.954 9.505 -17.297 1.00 89.31 97 ALA A C 1
ATOM 850 O O . ALA A 1 97 ? 13.486 9.050 -18.306 1.00 89.31 97 ALA A O 1
ATOM 851 N N . GLU A 1 98 ? 13.664 9.937 -16.254 1.00 90.25 98 GLU A N 1
ATOM 852 C CA . GLU A 1 98 ? 15.126 9.825 -16.158 1.00 90.25 98 GLU A CA 1
ATOM 853 C C . GLU A 1 98 ? 15.580 8.366 -16.027 1.00 90.25 98 GLU A C 1
ATOM 855 O O . GLU A 1 98 ? 16.492 7.931 -16.734 1.00 90.25 98 GLU A O 1
ATOM 860 N N . GLU A 1 99 ? 14.897 7.581 -15.190 1.00 90.31 99 GLU A N 1
ATOM 861 C CA . GLU A 1 99 ? 15.137 6.143 -15.041 1.00 90.31 99 GLU A CA 1
ATOM 862 C C . GLU A 1 99 ? 14.926 5.403 -16.366 1.00 90.31 99 GLU A C 1
ATOM 864 O O . GLU A 1 99 ? 15.742 4.566 -16.722 1.00 90.31 99 GLU A O 1
ATOM 869 N N . LEU A 1 100 ? 13.889 5.735 -17.143 1.00 88.00 100 LEU A N 1
ATOM 870 C CA . LEU A 1 100 ? 13.642 5.104 -18.447 1.00 88.00 100 LEU A CA 1
ATOM 871 C C . LEU A 1 100 ? 14.799 5.316 -19.437 1.00 88.00 100 LEU A C 1
ATOM 873 O O . LEU A 1 100 ? 15.079 4.431 -20.245 1.00 88.00 100 LEU A O 1
ATOM 877 N N . LYS A 1 101 ? 15.453 6.482 -19.382 1.00 88.69 101 LYS A N 1
ATOM 878 C CA . LYS A 1 101 ? 16.580 6.818 -20.263 1.00 88.69 101 LYS A CA 1
ATOM 879 C C . LYS A 1 101 ? 17.876 6.135 -19.839 1.00 88.69 101 LYS A C 1
ATOM 881 O O . LYS A 1 101 ? 18.682 5.793 -20.694 1.00 88.69 101 LYS A O 1
ATOM 886 N N . THR A 1 102 ? 18.094 6.000 -18.534 1.00 88.44 102 THR A N 1
ATOM 887 C CA . THR A 1 102 ? 19.403 5.624 -17.975 1.00 88.44 102 THR A CA 1
ATOM 888 C C . THR A 1 102 ? 19.472 4.183 -17.480 1.00 88.44 102 THR A C 1
ATOM 890 O O . THR A 1 102 ? 20.565 3.631 -17.403 1.00 88.44 102 THR A O 1
ATOM 893 N N . LYS A 1 103 ? 18.331 3.560 -17.170 1.00 92.44 103 LYS A N 1
ATOM 894 C CA . LYS A 1 103 ? 18.259 2.237 -16.549 1.00 92.44 103 LYS A CA 1
ATOM 895 C C . LYS A 1 103 ? 17.579 1.222 -17.453 1.00 92.44 103 LYS A C 1
ATOM 897 O O . LYS A 1 103 ? 16.571 1.503 -18.105 1.00 92.44 103 LYS A O 1
ATOM 902 N N . HIS A 1 104 ? 18.110 0.011 -17.439 1.00 93.62 104 HIS A N 1
ATOM 903 C CA . HIS A 1 104 ? 17.577 -1.117 -18.175 1.00 93.62 104 HIS A CA 1
ATOM 904 C C . HIS A 1 104 ? 16.354 -1.683 -17.453 1.00 93.62 104 HIS A C 1
ATOM 906 O O . HIS A 1 104 ? 16.269 -1.716 -16.219 1.00 93.62 104 HIS A O 1
ATOM 912 N N . ARG A 1 105 ? 15.403 -2.160 -18.253 1.00 90.56 105 ARG A N 1
ATOM 913 C CA . ARG A 1 105 ? 14.269 -2.965 -17.812 1.00 90.56 105 ARG A CA 1
ATOM 914 C C . ARG A 1 105 ? 14.528 -4.411 -18.178 1.00 90.56 105 ARG A C 1
ATOM 916 O O . ARG A 1 105 ? 14.881 -4.709 -19.319 1.00 90.56 105 ARG A O 1
ATOM 923 N N . TYR A 1 106 ? 14.312 -5.279 -17.206 1.00 88.38 106 TYR A N 1
ATOM 924 C CA . TYR A 1 106 ? 14.420 -6.718 -17.351 1.00 88.38 106 TYR A CA 1
ATOM 925 C C . TYR A 1 106 ? 13.013 -7.317 -17.441 1.00 88.38 106 TYR A C 1
ATOM 927 O O . TYR A 1 106 ? 12.100 -6.891 -16.733 1.00 88.38 106 TYR A O 1
ATOM 935 N N . SER A 1 107 ? 12.837 -8.279 -18.338 1.00 88.69 107 SER A N 1
ATOM 936 C CA . SER A 1 107 ? 11.612 -9.059 -18.485 1.00 88.69 107 SER A CA 1
ATOM 937 C C . SER A 1 107 ? 12.000 -10.532 -18.525 1.00 88.69 107 SER A C 1
ATOM 939 O O . SER A 1 107 ? 12.455 -11.001 -19.574 1.00 88.69 107 SER A O 1
ATOM 941 N N . PRO A 1 108 ? 11.859 -11.263 -17.410 1.00 85.62 108 PRO A N 1
ATOM 942 C CA . PRO A 1 108 ? 12.034 -12.708 -17.403 1.00 85.62 108 PRO A CA 1
ATOM 943 C C . PRO A 1 108 ? 11.081 -13.350 -18.406 1.00 85.62 108 PRO A C 1
ATOM 945 O O . PRO A 1 108 ? 9.956 -12.881 -18.576 1.00 85.62 108 PRO A O 1
ATOM 948 N N . TRP A 1 109 ? 11.526 -14.412 -19.071 1.00 83.00 109 TRP A N 1
ATOM 949 C CA . TRP A 1 109 ? 10.637 -15.231 -19.901 1.00 83.00 109 TRP A CA 1
ATOM 950 C C . TRP A 1 109 ? 9.779 -16.188 -19.057 1.00 83.00 109 TRP A C 1
ATOM 952 O O . TRP A 1 109 ? 8.809 -16.745 -19.560 1.00 83.00 109 TRP A O 1
ATOM 962 N N . PHE A 1 110 ? 10.098 -16.311 -17.765 1.00 68.50 110 PHE A N 1
ATOM 963 C CA . PHE A 1 110 ? 9.314 -17.045 -16.777 1.00 68.50 110 PHE A CA 1
ATOM 964 C C . PHE A 1 110 ? 7.916 -16.419 -16.613 1.00 68.50 110 PHE A C 1
ATOM 966 O O . PHE A 1 110 ? 7.810 -15.191 -16.555 1.00 68.50 110 PHE A O 1
ATOM 973 N N . LEU A 1 111 ? 6.876 -17.263 -16.487 1.00 56.56 111 LEU A N 1
ATOM 974 C CA . LEU A 1 111 ? 5.418 -16.974 -16.529 1.00 56.56 111 LEU A CA 1
ATOM 975 C C . LEU A 1 111 ? 4.728 -17.137 -17.901 1.00 56.56 111 LEU A C 1
ATOM 977 O O . LEU A 1 111 ? 3.579 -16.718 -18.063 1.00 56.56 111 LEU A O 1
ATOM 981 N N . GLN A 1 112 ? 5.375 -17.765 -18.884 1.00 57.22 112 GLN A N 1
ATOM 982 C CA . GLN A 1 112 ? 4.694 -18.213 -20.105 1.00 57.22 112 GLN A CA 1
ATOM 983 C C . GLN A 1 112 ? 4.037 -19.586 -19.885 1.00 57.22 112 GLN A C 1
ATOM 985 O O . GLN A 1 112 ? 4.485 -20.385 -19.073 1.00 57.22 112 GLN A O 1
ATOM 990 N N . THR A 1 113 ? 2.951 -19.888 -20.599 1.00 56.38 113 THR A N 1
ATOM 991 C CA . THR A 1 113 ? 2.163 -21.130 -20.446 1.00 56.38 113 THR A CA 1
ATOM 992 C C . THR A 1 113 ? 2.871 -22.411 -20.924 1.00 56.38 113 THR A C 1
ATOM 994 O O . THR A 1 113 ? 2.225 -23.452 -21.022 1.00 56.38 113 THR A O 1
ATOM 997 N N . SER A 1 114 ? 4.173 -22.368 -21.227 1.00 57.53 114 SER A N 1
ATOM 998 C CA . SER A 1 114 ? 4.944 -23.496 -21.763 1.00 57.53 114 SER A CA 1
ATOM 999 C C . SER A 1 114 ? 6.140 -23.840 -20.874 1.00 57.53 114 SER A C 1
ATOM 1001 O O . SER A 1 114 ? 7.000 -22.998 -20.638 1.00 57.53 114 SER A O 1
ATOM 1003 N N . LEU A 1 115 ? 6.231 -25.108 -20.457 1.00 55.81 115 LEU A N 1
ATOM 1004 C CA . LEU A 1 115 ? 7.355 -25.661 -19.684 1.00 55.81 115 LEU A CA 1
ATOM 1005 C C . LEU A 1 115 ? 8.687 -25.638 -20.458 1.00 55.81 115 LEU A C 1
ATOM 1007 O O . LEU A 1 115 ? 9.754 -25.594 -19.850 1.00 55.81 115 LEU A O 1
ATOM 1011 N N . GLU A 1 116 ? 8.637 -25.642 -21.793 1.00 58.00 116 GLU A N 1
ATOM 1012 C CA . GLU A 1 116 ? 9.825 -25.581 -22.658 1.00 58.00 116 GLU A CA 1
ATOM 1013 C C . GLU A 1 116 ? 10.498 -24.199 -22.631 1.00 58.00 116 GLU A C 1
ATOM 1015 O O . GLU A 1 116 ? 11.700 -24.090 -22.871 1.00 58.00 116 GLU A O 1
ATOM 1020 N N . ALA A 1 117 ? 9.744 -23.142 -22.299 1.00 55.78 117 ALA A N 1
ATOM 1021 C CA . ALA A 1 117 ? 10.267 -21.782 -22.175 1.00 55.78 117 ALA A CA 1
ATOM 1022 C C . ALA A 1 117 ? 11.105 -21.587 -20.898 1.00 55.78 117 ALA A C 1
ATOM 1024 O O . ALA A 1 117 ? 11.974 -20.713 -20.853 1.00 55.78 117 ALA A O 1
ATOM 1025 N N . ASP A 1 118 ? 10.875 -22.422 -19.879 1.00 60.72 118 ASP A N 1
ATOM 1026 C CA . ASP A 1 118 ? 11.494 -22.266 -18.564 1.00 60.72 118 ASP A CA 1
ATOM 1027 C C . ASP A 1 118 ? 12.798 -23.064 -18.398 1.00 60.72 118 ASP A C 1
ATOM 1029 O O . ASP A 1 118 ? 13.673 -22.648 -17.636 1.00 60.72 118 ASP A O 1
ATOM 1033 N N . TYR A 1 119 ? 12.968 -24.163 -19.144 1.00 69.38 119 TYR A N 1
ATOM 1034 C CA . TYR A 1 119 ? 14.091 -25.104 -18.990 1.00 69.38 119 TYR A CA 1
ATOM 1035 C C . TYR A 1 119 ? 14.692 -25.573 -20.329 1.00 69.38 119 TYR A C 1
ATOM 1037 O O . TYR A 1 119 ? 14.992 -26.751 -20.526 1.00 69.38 119 TYR A O 1
ATOM 1045 N N . GLY A 1 120 ? 14.856 -24.643 -21.272 1.00 77.00 120 GLY A N 1
ATOM 1046 C CA . GLY A 1 120 ? 15.535 -24.876 -22.549 1.00 77.00 120 GLY A CA 1
ATOM 1047 C C . GLY A 1 120 ? 17.059 -24.733 -22.477 1.00 77.00 120 GLY A C 1
ATOM 1048 O O . GLY A 1 120 ? 17.629 -24.337 -21.465 1.00 77.00 120 GLY A O 1
ATOM 1049 N N . THR A 1 121 ? 17.733 -25.036 -23.587 1.00 88.12 121 THR A N 1
ATOM 1050 C CA . THR A 1 121 ? 19.143 -24.682 -23.792 1.00 88.12 121 THR A CA 1
ATOM 1051 C C . THR A 1 121 ? 19.220 -23.357 -24.536 1.00 88.12 121 THR A C 1
ATOM 1053 O O . THR A 1 121 ? 18.761 -23.256 -25.672 1.00 88.12 121 THR A O 1
ATOM 1056 N N . PHE A 1 122 ? 19.830 -22.358 -23.912 1.00 89.50 122 PHE A N 1
ATOM 1057 C CA . PHE A 1 122 ? 19.913 -20.999 -24.432 1.00 89.50 122 PHE A CA 1
ATOM 1058 C C . PHE A 1 122 ? 21.364 -20.547 -24.547 1.00 89.50 122 PHE A C 1
ATOM 1060 O O . PHE A 1 122 ? 22.220 -21.009 -23.797 1.00 89.50 122 PHE A O 1
ATOM 1067 N N . VAL A 1 123 ? 21.638 -19.607 -25.451 1.00 93.38 123 VAL A N 1
ATOM 1068 C CA . VAL A 1 123 ? 22.935 -18.925 -25.562 1.00 93.38 123 VAL A CA 1
ATOM 1069 C C . VAL A 1 123 ? 22.729 -17.461 -25.205 1.00 93.38 123 VAL A C 1
ATOM 1071 O O . VAL A 1 123 ? 21.802 -16.827 -25.700 1.00 93.38 123 VAL A O 1
ATOM 1074 N N . CYS A 1 124 ? 23.546 -16.933 -24.296 1.00 94.00 124 CYS A N 1
ATOM 1075 C CA . CYS A 1 124 ? 23.400 -15.564 -23.814 1.00 94.00 124 CYS A CA 1
ATOM 1076 C C . CYS A 1 124 ? 23.930 -14.565 -24.846 1.00 94.00 124 CYS A C 1
ATOM 1078 O O . CYS A 1 124 ? 25.121 -14.580 -25.149 1.00 94.00 124 CYS A O 1
ATOM 1080 N N . ASP A 1 125 ? 23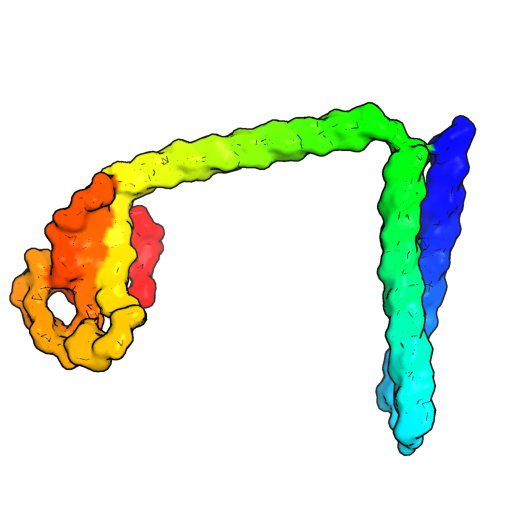.099 -13.622 -25.283 1.00 95.19 125 ASP A N 1
ATOM 1081 C CA . ASP A 1 125 ? 23.470 -12.586 -26.257 1.00 95.19 125 ASP A CA 1
ATOM 1082 C C . ASP A 1 125 ? 24.620 -11.693 -25.765 1.00 95.19 125 ASP A C 1
ATOM 1084 O O . ASP A 1 125 ? 25.357 -11.111 -26.558 1.00 95.19 125 ASP A O 1
ATOM 1088 N N . LYS A 1 126 ? 24.781 -11.564 -24.440 1.00 93.62 126 LYS A N 1
ATOM 1089 C CA . LYS A 1 126 ? 25.799 -10.697 -23.834 1.00 93.62 126 LYS A CA 1
ATOM 1090 C C . LYS A 1 126 ? 27.150 -11.390 -23.641 1.00 93.62 126 LYS A C 1
ATOM 1092 O O . LYS A 1 126 ? 28.178 -10.771 -23.891 1.00 93.62 126 LYS A O 1
ATOM 1097 N N . CYS A 1 127 ? 27.171 -12.619 -23.119 1.00 94.50 127 CYS A N 1
ATOM 1098 C CA . CYS A 1 127 ? 28.421 -13.320 -22.780 1.00 94.50 127 CYS A CA 1
ATOM 1099 C C . CYS A 1 127 ? 28.727 -14.537 -23.662 1.00 94.50 127 CYS A C 1
ATOM 1101 O O . CYS A 1 127 ? 29.783 -15.139 -23.497 1.00 94.50 127 CYS A O 1
ATOM 1103 N N . GLY A 1 128 ? 27.816 -14.929 -24.555 1.00 94.06 128 GLY A N 1
ATOM 1104 C CA . GLY A 1 128 ? 27.961 -16.085 -25.444 1.00 94.06 128 GLY A CA 1
ATOM 1105 C C . GLY A 1 128 ? 27.912 -17.449 -24.750 1.00 94.06 128 GLY A C 1
ATOM 1106 O O . GLY A 1 128 ? 28.049 -18.471 -25.413 1.00 94.06 128 GLY A O 1
ATOM 1107 N N . GLN A 1 129 ? 27.732 -17.498 -23.427 1.00 93.12 129 GLN A N 1
ATOM 1108 C CA . GLN A 1 129 ? 27.687 -18.759 -22.688 1.00 93.12 129 GLN A CA 1
ATOM 1109 C C . GLN A 1 129 ? 26.338 -19.454 -22.847 1.00 93.12 129 GLN A C 1
ATOM 1111 O O . GLN A 1 129 ? 25.287 -18.807 -22.866 1.00 93.12 129 GLN A O 1
ATOM 1116 N N . GLN A 1 130 ? 26.392 -20.781 -22.904 1.00 93.38 130 GLN A N 1
ATOM 1117 C CA . GLN A 1 130 ? 25.219 -21.640 -22.867 1.00 93.38 130 GLN A CA 1
ATOM 1118 C C . GLN A 1 130 ? 24.689 -21.765 -21.431 1.00 93.38 130 GLN A C 1
ATOM 1120 O O . GLN A 1 130 ? 25.471 -21.909 -20.490 1.00 93.38 130 GLN A O 1
ATOM 1125 N N . PHE A 1 131 ? 23.372 -21.712 -21.255 1.00 89.44 131 PHE A N 1
ATOM 1126 C CA . PHE A 1 131 ? 22.700 -21.857 -19.961 1.00 89.44 131 PHE A CA 1
ATOM 1127 C C . PHE A 1 131 ? 21.350 -22.567 -20.111 1.00 89.44 131 PHE A C 1
ATOM 1129 O O . PHE A 1 131 ? 20.842 -22.716 -21.222 1.00 89.44 131 PHE A O 1
ATOM 1136 N N . TYR A 1 132 ? 20.795 -23.027 -18.985 1.00 87.12 132 TYR A N 1
ATOM 1137 C CA . TYR A 1 132 ? 19.695 -24.005 -18.958 1.00 87.12 132 TYR A CA 1
ATOM 1138 C C . TYR A 1 132 ? 18.470 -23.572 -18.139 1.00 87.12 132 TYR A C 1
ATOM 1140 O O . TYR A 1 132 ? 17.647 -24.394 -17.748 1.00 87.12 132 TYR A O 1
ATOM 1148 N N . HIS A 1 133 ? 18.384 -22.289 -17.806 1.00 82.12 133 HIS A N 1
ATOM 1149 C CA . HIS A 1 133 ? 17.276 -21.711 -17.049 1.00 82.12 133 HIS A CA 1
ATOM 1150 C C . HIS A 1 133 ? 16.598 -20.629 -17.894 1.00 82.12 133 HIS A C 1
ATOM 1152 O O . HIS A 1 133 ? 17.182 -20.161 -18.874 1.00 82.12 133 HIS A O 1
ATOM 1158 N N . SER A 1 134 ? 15.416 -20.166 -17.481 1.00 84.81 134 SER A N 1
ATOM 1159 C CA . SER A 1 134 ? 14.671 -19.130 -18.201 1.00 84.81 134 SER A CA 1
ATOM 1160 C C . SER A 1 134 ? 15.542 -17.889 -18.450 1.00 84.81 134 SER A C 1
ATOM 1162 O O . SER A 1 134 ? 16.142 -17.355 -17.505 1.00 84.81 134 SER A O 1
ATOM 1164 N N . PRO A 1 135 ? 15.648 -17.412 -19.698 1.00 89.19 135 PRO A N 1
ATOM 1165 C CA . PRO A 1 135 ? 16.380 -16.196 -20.017 1.00 89.19 135 PRO A CA 1
ATOM 1166 C C . PRO A 1 135 ? 15.578 -14.948 -19.627 1.00 89.19 135 PRO A C 1
ATOM 1168 O O . PRO A 1 135 ? 14.400 -15.000 -19.261 1.00 89.19 135 PRO A O 1
ATOM 1171 N N . SER A 1 136 ? 16.228 -13.791 -19.713 1.00 90.12 136 SER A N 1
ATOM 1172 C CA . SER A 1 136 ? 15.577 -12.487 -19.593 1.00 90.12 136 SER A CA 1
ATOM 1173 C C . SER A 1 136 ? 15.815 -11.639 -20.834 1.00 90.12 136 SER A C 1
ATOM 1175 O O . SER A 1 136 ? 16.948 -11.513 -21.299 1.00 90.12 136 SER A O 1
ATOM 1177 N N . GLY A 1 137 ? 14.753 -10.994 -21.311 1.00 92.50 137 GLY A N 1
ATOM 1178 C CA . GLY A 1 137 ? 14.852 -9.901 -22.268 1.00 92.50 137 GLY A CA 1
ATOM 1179 C C . GLY A 1 137 ? 15.248 -8.612 -21.555 1.00 92.50 137 GLY A C 1
ATOM 1180 O O . GLY A 1 137 ? 14.737 -8.303 -20.475 1.00 92.50 137 GLY A O 1
ATOM 1181 N N . ILE A 1 138 ? 16.148 -7.842 -22.158 1.00 93.19 138 ILE A N 1
ATOM 1182 C CA . ILE A 1 138 ? 16.661 -6.593 -21.593 1.00 93.19 138 ILE A CA 1
ATOM 1183 C C . ILE A 1 138 ? 16.394 -5.457 -22.571 1.00 93.19 138 ILE A C 1
ATOM 1185 O O . ILE A 1 138 ? 16.771 -5.523 -23.740 1.00 93.19 138 ILE A O 1
ATOM 1189 N N . SER A 1 139 ? 15.772 -4.386 -22.082 1.00 94.00 139 SER A N 1
ATOM 1190 C CA . SER A 1 139 ? 15.493 -3.181 -22.867 1.00 94.00 139 SER A CA 1
ATOM 1191 C C . SER A 1 139 ? 16.013 -1.918 -22.189 1.00 94.00 139 SER A C 1
ATOM 1193 O O . SER A 1 139 ? 16.006 -1.814 -20.964 1.00 94.00 139 SER A O 1
ATOM 1195 N N . LEU A 1 140 ? 16.445 -0.944 -22.984 1.00 93.06 140 LEU A N 1
ATOM 1196 C CA . LEU A 1 140 ? 16.864 0.384 -22.546 1.00 93.06 140 LEU A CA 1
ATOM 1197 C C . LEU A 1 140 ? 16.095 1.423 -23.356 1.00 93.06 140 LEU A C 1
ATOM 1199 O O . LEU A 1 140 ? 16.036 1.332 -24.580 1.00 93.06 140 LEU A O 1
ATOM 1203 N N . ASN A 1 141 ? 15.478 2.397 -22.683 1.00 90.38 141 ASN A N 1
ATOM 1204 C CA . ASN A 1 141 ? 14.680 3.437 -23.337 1.00 90.38 141 ASN A CA 1
ATOM 1205 C C . ASN A 1 141 ? 13.607 2.884 -24.309 1.00 90.38 141 ASN A C 1
ATOM 1207 O O . ASN A 1 141 ? 13.332 3.463 -25.356 1.00 90.38 141 ASN A O 1
ATOM 1211 N N . GLY A 1 142 ? 13.023 1.725 -23.980 1.00 85.00 142 GLY A N 1
ATOM 1212 C CA . GLY A 1 142 ? 12.018 1.047 -24.811 1.00 85.00 142 GLY A CA 1
ATOM 1213 C C . GLY A 1 142 ? 12.574 0.252 -25.998 1.00 85.00 142 GLY A C 1
ATOM 1214 O O . GLY A 1 142 ? 11.801 -0.400 -26.690 1.00 85.00 142 GLY A O 1
ATOM 1215 N N . ILE A 1 143 ? 13.890 0.255 -26.213 1.00 90.75 143 ILE A N 1
ATOM 1216 C CA . ILE A 1 143 ? 14.557 -0.521 -27.261 1.00 90.75 143 ILE A CA 1
ATOM 1217 C C . ILE A 1 143 ? 15.121 -1.794 -26.640 1.00 90.75 143 ILE A C 1
ATOM 1219 O O . ILE A 1 143 ? 15.790 -1.748 -25.609 1.00 90.75 143 ILE A O 1
ATOM 1223 N N . LYS A 1 144 ? 14.850 -2.941 -27.260 1.00 91.69 144 LYS A N 1
ATOM 1224 C CA . LYS A 1 144 ? 15.383 -4.237 -26.833 1.00 91.69 144 LYS A CA 1
ATOM 1225 C C . LYS A 1 144 ? 16.874 -4.313 -27.181 1.00 91.69 144 LYS A C 1
ATOM 1227 O O . LYS A 1 144 ? 17.234 -4.151 -28.340 1.00 91.69 144 LYS A O 1
ATOM 1232 N N . VAL A 1 145 ? 17.721 -4.505 -26.171 1.00 94.00 145 VAL A N 1
ATOM 1233 C CA . VAL A 1 145 ? 19.191 -4.550 -26.297 1.00 94.00 145 VAL A CA 1
ATOM 1234 C C . VAL A 1 145 ? 19.693 -5.992 -26.303 1.00 94.00 145 VAL A C 1
ATOM 1236 O O . VAL A 1 145 ? 20.605 -6.313 -27.054 1.00 94.00 145 VAL A O 1
ATOM 1239 N N . TYR A 1 146 ? 19.073 -6.857 -25.497 1.00 94.00 146 TYR A N 1
ATOM 1240 C CA . TYR A 1 146 ? 19.323 -8.299 -25.491 1.00 94.00 146 TYR A CA 1
ATOM 1241 C C . TYR A 1 146 ? 17.984 -9.027 -25.476 1.00 94.00 146 TYR A C 1
ATOM 1243 O O . TYR A 1 146 ? 17.069 -8.629 -24.746 1.00 94.00 146 TYR A O 1
ATOM 1251 N N . ASP A 1 147 ? 17.860 -10.072 -26.282 1.00 91.12 147 ASP A N 1
ATOM 1252 C CA . ASP A 1 147 ? 16.670 -10.913 -26.312 1.00 91.12 147 ASP A CA 1
ATOM 1253 C C . ASP A 1 147 ? 16.778 -12.036 -25.289 1.00 91.12 147 ASP A C 1
ATOM 1255 O O . ASP A 1 147 ? 15.887 -12.230 -24.460 1.00 91.12 147 ASP A O 1
ATOM 1259 N N . CYS A 1 148 ? 17.936 -12.684 -25.283 1.00 91.06 148 CYS A N 1
ATOM 1260 C CA . CYS A 1 148 ? 18.241 -13.833 -24.465 1.00 91.06 148 CYS A CA 1
ATOM 1261 C C . CYS A 1 148 ? 19.440 -13.530 -23.558 1.00 91.06 148 CYS A C 1
ATOM 1263 O O . CYS A 1 148 ? 20.595 -13.569 -23.981 1.00 91.06 148 CYS A O 1
ATOM 1265 N N . CYS A 1 149 ? 19.190 -13.217 -22.285 1.00 92.50 149 CYS A N 1
ATOM 1266 C CA . CYS A 1 149 ? 20.248 -12.946 -21.313 1.00 92.50 149 CYS A CA 1
ATOM 1267 C C . CYS A 1 149 ? 20.206 -13.925 -20.134 1.00 92.50 149 CYS A C 1
ATOM 1269 O O . CYS A 1 149 ? 19.143 -14.169 -19.563 1.00 92.50 149 CYS A O 1
ATOM 1271 N N . CYS A 1 150 ? 21.367 -14.463 -19.743 1.00 90.94 150 CYS A N 1
ATOM 1272 C CA . CYS A 1 150 ? 21.477 -15.348 -18.581 1.00 90.94 150 CYS A CA 1
ATOM 1273 C C . CYS A 1 150 ? 21.304 -14.585 -17.253 1.00 90.94 150 CYS A C 1
ATOM 1275 O O . CYS A 1 150 ? 21.412 -13.353 -17.200 1.00 90.94 150 CYS A O 1
ATOM 1277 N N . GLY A 1 151 ? 21.079 -15.315 -16.156 1.00 88.56 151 GLY A N 1
ATOM 1278 C CA . GLY A 1 151 ? 20.790 -14.734 -14.840 1.00 88.56 151 GLY A CA 1
ATOM 1279 C C . GLY A 1 151 ? 21.954 -13.900 -14.311 1.00 88.56 151 GLY A C 1
ATOM 1280 O O . GLY A 1 151 ? 21.759 -12.769 -13.874 1.00 88.56 151 GLY A O 1
ATOM 1281 N N . TYR A 1 152 ? 23.188 -14.387 -14.476 1.00 90.50 152 TYR A N 1
ATOM 1282 C CA . TYR A 1 152 ? 24.400 -13.661 -14.082 1.00 90.50 152 TYR A CA 1
ATOM 1283 C C . TYR A 1 152 ? 24.535 -12.305 -14.794 1.00 90.50 152 TYR A C 1
ATOM 1285 O O . TYR A 1 152 ? 24.776 -11.267 -14.170 1.00 90.50 152 TYR A O 1
ATOM 1293 N N . CYS A 1 153 ? 24.340 -12.289 -16.114 1.00 92.19 153 CYS A N 1
ATOM 1294 C CA . CYS A 1 153 ? 24.420 -11.064 -16.902 1.00 92.19 153 CYS A CA 1
ATOM 1295 C C . CYS A 1 153 ? 23.296 -10.083 -16.561 1.00 92.19 153 CYS A C 1
ATOM 1297 O O . CYS A 1 153 ? 23.550 -8.877 -16.481 1.00 92.19 153 CYS A O 1
ATOM 1299 N N . THR A 1 154 ? 22.094 -10.609 -16.324 1.00 91.56 154 THR A N 1
ATOM 1300 C CA . THR A 1 154 ? 20.919 -9.844 -15.900 1.00 91.56 154 THR A CA 1
ATOM 1301 C C . THR A 1 154 ? 21.161 -9.199 -14.534 1.00 91.56 154 THR A C 1
ATOM 1303 O O . THR A 1 154 ? 21.038 -7.983 -14.413 1.00 91.56 154 THR A O 1
ATOM 1306 N N . ASN A 1 155 ? 21.642 -9.952 -13.541 1.00 91.38 155 ASN A N 1
ATOM 1307 C CA . ASN A 1 155 ? 22.037 -9.423 -12.230 1.00 91.38 155 ASN A CA 1
ATOM 1308 C C . ASN A 1 155 ? 23.121 -8.362 -12.310 1.00 91.38 155 ASN A C 1
ATOM 1310 O O . ASN A 1 155 ? 23.047 -7.362 -11.612 1.00 91.38 155 ASN A O 1
ATOM 1314 N N . THR A 1 156 ? 24.126 -8.559 -13.161 1.00 91.94 156 THR A N 1
ATOM 1315 C CA . THR A 1 156 ? 25.201 -7.573 -13.330 1.00 91.94 156 THR A CA 1
ATOM 1316 C C . THR A 1 156 ? 24.636 -6.232 -13.813 1.00 91.94 156 THR A C 1
ATOM 1318 O O . THR A 1 156 ? 25.069 -5.169 -13.374 1.00 91.94 156 THR A O 1
ATOM 1321 N N . ILE A 1 157 ? 23.653 -6.273 -14.718 1.00 92.12 157 ILE A N 1
ATOM 1322 C CA . ILE A 1 157 ? 22.988 -5.074 -15.242 1.00 92.12 157 ILE A CA 1
ATOM 1323 C C . ILE A 1 157 ? 22.082 -4.449 -14.177 1.00 92.12 157 ILE A C 1
ATOM 1325 O O . ILE A 1 157 ? 22.137 -3.237 -13.976 1.00 92.12 157 ILE A O 1
ATOM 1329 N N . ILE A 1 158 ? 21.303 -5.257 -13.452 1.00 91.00 158 ILE A N 1
ATOM 1330 C CA . ILE A 1 158 ? 20.450 -4.769 -12.360 1.00 91.00 158 ILE A CA 1
ATOM 1331 C C . ILE A 1 158 ? 21.298 -4.158 -11.239 1.00 91.00 158 ILE A C 1
ATOM 1333 O O . ILE A 1 158 ? 20.990 -3.067 -10.772 1.00 91.00 158 ILE A O 1
ATOM 1337 N N . GLY A 1 159 ? 22.409 -4.788 -10.866 1.00 89.81 159 GLY A N 1
ATOM 1338 C CA . GLY A 1 159 ? 23.340 -4.284 -9.861 1.00 89.81 159 GLY A CA 1
ATOM 1339 C C . GLY A 1 159 ? 23.925 -2.931 -10.248 1.00 89.81 159 GLY A C 1
ATOM 1340 O O . GLY A 1 159 ? 23.973 -2.024 -9.425 1.00 89.81 159 GLY A O 1
ATOM 1341 N N . ARG A 1 160 ? 24.284 -2.738 -11.521 1.00 90.12 160 ARG A N 1
ATOM 1342 C CA . ARG A 1 160 ? 24.766 -1.440 -12.009 1.00 90.12 160 ARG A CA 1
ATOM 1343 C C . ARG A 1 160 ? 23.676 -0.361 -11.997 1.00 90.12 160 ARG A C 1
ATOM 1345 O O . ARG A 1 160 ? 23.948 0.776 -11.626 1.00 90.12 160 ARG A O 1
ATOM 1352 N N . ASP A 1 161 ? 22.464 -0.695 -12.428 1.00 91.44 161 ASP A N 1
ATOM 1353 C CA . ASP A 1 161 ? 21.413 0.299 -12.674 1.00 91.44 161 ASP A CA 1
ATOM 1354 C C . ASP A 1 161 ? 20.563 0.606 -11.424 1.00 91.44 161 ASP A C 1
ATOM 1356 O O . ASP A 1 161 ? 20.037 1.714 -11.255 1.00 91.44 161 ASP A O 1
ATOM 1360 N N . TRP A 1 162 ? 20.411 -0.381 -10.544 1.00 88.00 162 TRP A N 1
ATOM 1361 C CA . TRP A 1 162 ? 19.508 -0.367 -9.391 1.00 88.00 162 TRP A CA 1
ATOM 1362 C C . TRP A 1 162 ? 20.205 -0.665 -8.061 1.00 88.00 162 TRP A C 1
ATOM 1364 O O . TRP A 1 162 ? 19.605 -0.400 -7.026 1.00 88.00 162 TRP A O 1
ATOM 1374 N N . ASN A 1 163 ? 21.465 -1.123 -8.071 1.00 89.12 163 ASN A N 1
ATOM 1375 C CA . ASN A 1 163 ? 22.185 -1.580 -6.877 1.00 89.12 163 ASN A CA 1
ATOM 1376 C C . ASN A 1 163 ? 21.475 -2.754 -6.168 1.00 89.12 163 ASN A C 1
ATOM 1378 O O . ASN A 1 163 ? 21.432 -2.826 -4.942 1.00 89.12 163 ASN A O 1
ATOM 1382 N N . GLU A 1 164 ? 20.906 -3.668 -6.962 1.00 84.31 164 GLU A N 1
ATOM 1383 C CA . GLU A 1 164 ? 20.151 -4.847 -6.516 1.00 84.31 164 GLU A CA 1
ATOM 1384 C C . GLU A 1 164 ? 20.654 -6.125 -7.218 1.00 84.31 164 GLU A C 1
ATOM 1386 O O . GLU A 1 164 ? 21.210 -6.063 -8.313 1.00 84.31 164 GLU A O 1
ATOM 1391 N N . THR A 1 165 ? 20.450 -7.297 -6.606 1.00 78.31 165 THR A N 1
ATOM 1392 C CA . THR A 1 165 ? 20.826 -8.614 -7.170 1.00 78.31 165 THR A CA 1
ATOM 1393 C C . THR A 1 165 ? 19.712 -9.643 -6.931 1.00 78.31 165 THR A C 1
ATOM 1395 O O . THR A 1 165 ? 19.767 -10.410 -5.978 1.00 78.31 165 THR A O 1
ATOM 1398 N N . PRO A 1 166 ? 18.633 -9.615 -7.732 1.00 73.12 166 PRO A N 1
ATOM 1399 C CA . PRO A 1 166 ? 17.416 -10.368 -7.423 1.00 73.12 166 PRO A CA 1
ATOM 1400 C C . PRO A 1 166 ? 17.436 -11.841 -7.854 1.00 73.12 166 PRO A C 1
ATOM 1402 O O . PRO A 1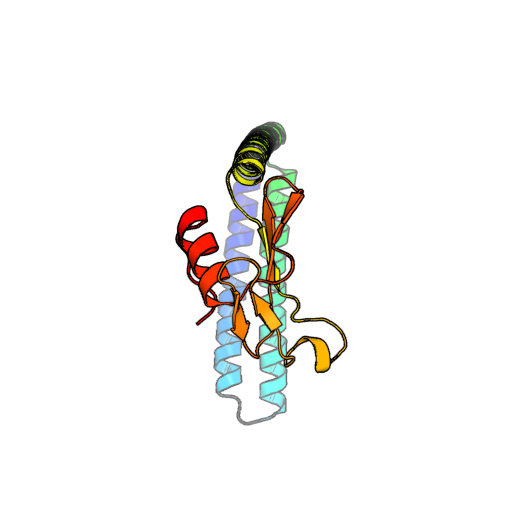 166 ? 16.629 -12.615 -7.345 1.00 73.12 166 PRO A O 1
ATOM 1405 N N . TYR A 1 167 ? 18.312 -12.241 -8.777 1.00 66.06 167 TYR A N 1
ATOM 1406 C CA . TYR A 1 167 ? 18.449 -13.639 -9.187 1.00 66.06 167 TYR A CA 1
ATOM 1407 C C . TYR A 1 167 ? 19.662 -14.237 -8.455 1.00 66.06 167 TYR A C 1
ATOM 1409 O O . TYR A 1 167 ? 20.739 -13.652 -8.492 1.00 66.06 167 TYR A O 1
ATOM 1417 N N . PHE A 1 168 ? 19.512 -15.362 -7.765 1.00 56.59 168 PHE A N 1
ATOM 1418 C CA . PHE A 1 168 ? 20.614 -16.070 -7.099 1.00 56.59 168 PHE A CA 1
ATOM 1419 C C . PHE A 1 168 ? 20.790 -17.444 -7.730 1.00 56.59 168 PHE A C 1
ATOM 1421 O O . PHE A 1 168 ? 19.748 -18.069 -8.031 1.00 56.59 168 PHE A O 1
#

Secondary structure (DSSP, 8-state):
-HHHHHHHHHHHHHHHHHHHHHHHHHHHHHHTT--SHHHHHHHHHHHHHHHHHHHHHHHHHHHHHHHHS-HHHHHHHHHHHHHHHHHHHHHHHHHHHHHHHHSEEEEESTTSS-GGGTS--EE-TTT--EE-S--EEEEETTEEEEEEE-HHHHHHHHHHHHS-----

Radius of gyration: 29.96 Å; chains: 1; bounding box: 53×54×58 Å

Organism: NCBI:txid999418

Foldseek 3Di:
DLVVVLVVLLVVLVVLLVVLVVQLVVLVVQLVVDPDPVSNVVSVVSNVVSVVSNVVSVVVNVVSCVVRPDVVVVVVVVVVVVVVVVVVVVVVVVVVVVLLAQAKDKAWQPPDPDPCQAFDWDAAPPPRDIDGGTFIFIDHNNHTPTHGHDLVRVQVRCCVSPVDRPRD

pLDDT: mean 87.34, std 10.82, range [55.34, 97.88]